Protein AF-A0A6N7MEL4-F1 (afdb_monomer_lite)

Radius of gyration: 11.27 Å; chains: 1; bounding box: 27×14×27 Å

Sequence (47 aa):
MKFRIIVTRNHLEYLNDYLKSVMNLDYPHLEIILVDNASTDGSSDFA

Secondary structure (DSSP, 8-state):
-EEEEEEESS-HHHHHHHHHHHHT-S-SSEEEEEEE-S-SSSGGG--

Structure (mmCIF, N/CA/C/O backbone):
data_AF-A0A6N7MEL4-F1
#
_entry.id   AF-A0A6N7MEL4-F1
#
loop_
_atom_site.group_PDB
_atom_site.id
_atom_site.type_symbol
_atom_site.label_atom_id
_atom_site.label_alt_id
_atom_site.label_comp_id
_atom_site.label_asym_id
_atom_site.label_entity_id
_atom_site.label_seq_id
_atom_site.pdbx_PDB_ins_code
_atom_site.Cartn_x
_atom_site.Cartn_y
_atom_site.Cartn_z
_atom_site.occupancy
_atom_site.B_iso_or_equiv
_atom_site.auth_seq_id
_atom_site.auth_comp_id
_atom_site.auth_asym_id
_atom_site.auth_atom_id
_atom_site.pdbx_PDB_model_num
ATOM 1 N N . MET A 1 1 ? -19.884 -4.725 9.200 1.00 71.44 1 MET A N 1
ATOM 2 C CA . MET A 1 1 ? -18.671 -5.026 8.416 1.00 71.44 1 MET A CA 1
ATOM 3 C C . MET A 1 1 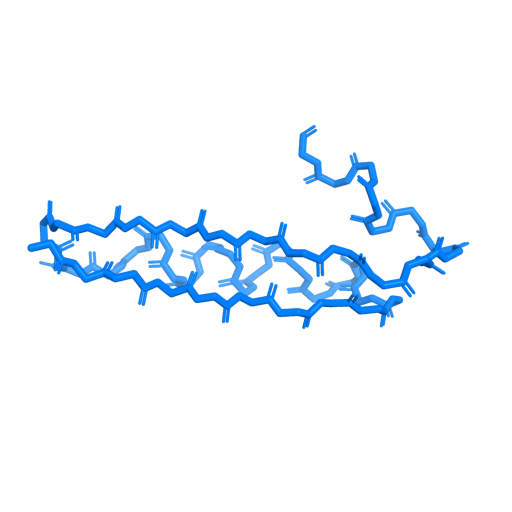? -18.624 -4.075 7.234 1.00 71.44 1 MET A C 1
ATOM 5 O O . MET A 1 1 ? -19.635 -3.978 6.543 1.00 71.44 1 MET A O 1
ATOM 9 N N . LYS A 1 2 ? -17.523 -3.351 7.020 1.00 84.25 2 LYS A N 1
ATOM 10 C CA . LYS A 1 2 ? -17.336 -2.500 5.836 1.00 84.25 2 LYS A CA 1
ATOM 11 C C . LYS A 1 2 ? -16.048 -2.908 5.131 1.00 84.25 2 LYS A C 1
ATOM 13 O O . LYS A 1 2 ? -14.990 -2.930 5.752 1.00 84.25 2 LYS A O 1
ATOM 18 N N . PHE A 1 3 ? -16.167 -3.190 3.841 1.00 86.62 3 PHE A N 1
ATOM 19 C CA . PHE A 1 3 ? -15.045 -3.565 2.992 1.00 86.62 3 PHE A CA 1
ATOM 20 C C . PHE A 1 3 ? -14.485 -2.326 2.299 1.00 86.62 3 PHE A C 1
ATOM 22 O O . PHE A 1 3 ? -15.243 -1.490 1.794 1.00 86.62 3 PHE A O 1
ATOM 29 N N . ARG A 1 4 ? -13.159 -2.216 2.254 1.00 91.25 4 ARG A N 1
ATOM 30 C CA . ARG A 1 4 ? -12.443 -1.296 1.371 1.00 91.25 4 ARG A CA 1
ATOM 31 C C . ARG A 1 4 ? -11.651 -2.113 0.365 1.00 91.25 4 ARG A C 1
ATOM 33 O O . ARG A 1 4 ? -10.756 -2.860 0.743 1.00 91.25 4 ARG A O 1
ATOM 40 N N . ILE A 1 5 ? -11.991 -1.943 -0.906 1.00 92.62 5 ILE A N 1
ATOM 41 C CA . ILE A 1 5 ? -11.261 -2.537 -2.022 1.00 92.62 5 ILE A CA 1
ATOM 42 C C . ILE A 1 5 ? -10.334 -1.457 -2.567 1.00 92.62 5 ILE A C 1
ATOM 44 O O . ILE A 1 5 ? -10.796 -0.379 -2.947 1.00 92.62 5 ILE A O 1
ATOM 48 N N . ILE A 1 6 ? -9.038 -1.736 -2.570 1.00 94.00 6 ILE A N 1
ATOM 49 C CA . ILE A 1 6 ? -8.000 -0.838 -3.069 1.00 94.00 6 ILE A CA 1
ATOM 50 C C . ILE A 1 6 ? -7.319 -1.540 -4.229 1.00 94.00 6 ILE A C 1
ATOM 52 O O . ILE A 1 6 ? -6.845 -2.663 -4.087 1.00 94.00 6 ILE A O 1
ATOM 56 N N . VAL A 1 7 ? -7.276 -0.871 -5.375 1.00 95.00 7 VAL A N 1
ATOM 57 C CA . VAL A 1 7 ? -6.537 -1.341 -6.544 1.00 95.00 7 VAL A CA 1
ATOM 58 C C . VAL A 1 7 ? -5.290 -0.484 -6.667 1.00 95.00 7 VAL A C 1
ATOM 60 O O . VAL A 1 7 ? -5.387 0.743 -6.629 1.00 95.00 7 VAL A O 1
ATOM 63 N N . THR A 1 8 ? -4.131 -1.119 -6.797 1.00 95.00 8 THR A N 1
ATOM 64 C CA . THR A 1 8 ? -2.837 -0.437 -6.8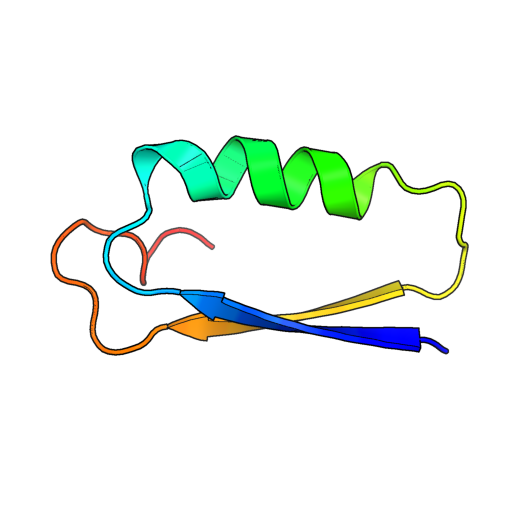85 1.00 95.00 8 THR A CA 1
ATOM 65 C C . THR A 1 8 ? -2.059 -0.880 -8.120 1.00 95.00 8 THR A C 1
ATOM 67 O O . THR A 1 8 ? -2.204 -2.007 -8.593 1.00 95.00 8 THR A O 1
ATOM 70 N N . ARG A 1 9 ? -1.250 0.032 -8.666 1.00 96.12 9 ARG A N 1
ATOM 71 C CA . ARG A 1 9 ? -0.234 -0.257 -9.677 1.00 96.12 9 ARG A CA 1
ATOM 72 C C . ARG A 1 9 ? 0.910 0.733 -9.535 1.00 96.12 9 ARG A C 1
ATOM 74 O O . ARG A 1 9 ? 0.691 1.924 -9.724 1.00 96.12 9 ARG A O 1
ATOM 81 N N . ASN A 1 10 ? 2.114 0.241 -9.293 1.00 96.38 10 ASN A N 1
ATOM 82 C CA . ASN A 1 10 ? 3.327 1.047 -9.194 1.00 96.38 10 ASN A CA 1
ATOM 83 C C . ASN A 1 10 ? 3.240 2.215 -8.185 1.00 96.38 10 ASN A C 1
ATOM 85 O O . ASN A 1 10 ? 3.572 3.354 -8.515 1.00 96.38 10 ASN A O 1
ATOM 89 N N . HIS A 1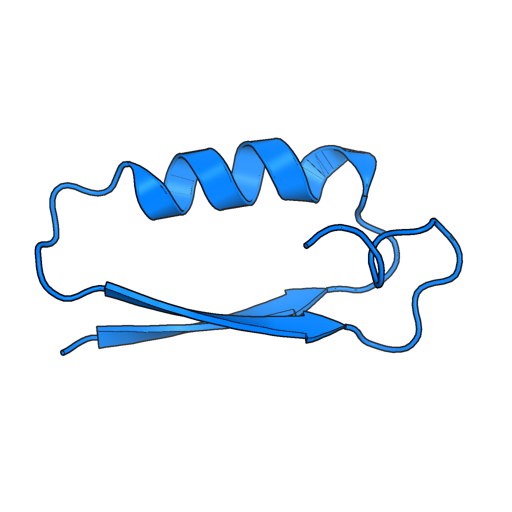 11 ? 2.741 1.947 -6.975 1.00 95.50 11 HIS A N 1
ATOM 90 C CA . HIS A 1 11 ? 2.563 2.955 -5.925 1.00 95.50 11 HIS A CA 1
ATOM 91 C C . HIS A 1 11 ? 3.329 2.628 -4.638 1.00 95.50 11 HIS A C 1
ATOM 93 O O . HIS A 1 11 ? 2.923 3.073 -3.562 1.00 95.50 11 HIS A O 1
ATOM 99 N N . LEU A 1 12 ? 4.444 1.896 -4.723 1.00 94.81 12 LEU A N 1
ATOM 100 C CA . LEU A 1 12 ? 5.209 1.445 -3.558 1.00 94.81 12 LEU A CA 1
ATOM 101 C C . LEU A 1 12 ? 5.568 2.607 -2.619 1.00 94.81 12 LEU A C 1
ATOM 103 O O . LEU A 1 12 ? 5.445 2.477 -1.403 1.00 94.81 12 LEU A O 1
ATOM 107 N N . GLU A 1 13 ? 5.933 3.762 -3.186 1.00 95.44 13 GLU A N 1
ATOM 108 C CA . GLU A 1 13 ? 6.294 4.978 -2.444 1.00 95.44 13 GLU A CA 1
ATOM 109 C C . GLU A 1 13 ? 5.189 5.452 -1.482 1.00 95.44 13 GLU A C 1
ATOM 111 O O . GLU A 1 13 ? 5.487 5.904 -0.380 1.00 95.44 13 GLU A O 1
ATOM 116 N N . TYR A 1 14 ? 3.914 5.313 -1.862 1.00 94.25 14 TYR A N 1
ATOM 117 C CA . TYR A 1 14 ? 2.776 5.844 -1.097 1.00 94.25 14 TYR A CA 1
ATOM 118 C C . TYR A 1 14 ? 1.953 4.766 -0.392 1.00 94.25 14 TYR A C 1
ATOM 120 O O . TYR A 1 14 ? 1.154 5.076 0.498 1.00 94.25 14 TYR A O 1
ATOM 128 N N . LEU A 1 15 ? 2.122 3.499 -0.781 1.00 94.00 15 LEU A N 1
ATOM 129 C CA . LEU A 1 15 ? 1.280 2.396 -0.328 1.00 94.00 15 LEU A CA 1
ATOM 130 C C . LEU A 1 15 ? 1.351 2.211 1.195 1.00 94.00 15 LEU A C 1
ATOM 132 O O . LEU A 1 15 ? 0.321 1.990 1.832 1.00 94.00 15 LEU A O 1
ATOM 136 N N . ASN A 1 16 ? 2.530 2.402 1.795 1.00 93.31 16 ASN A N 1
ATOM 137 C CA . ASN A 1 16 ? 2.725 2.321 3.245 1.00 93.31 16 ASN A CA 1
ATOM 138 C C . ASN A 1 16 ? 1.895 3.355 4.016 1.00 93.31 16 ASN A C 1
ATOM 140 O O . ASN A 1 16 ? 1.154 3.019 4.942 1.00 93.31 16 ASN A O 1
ATOM 144 N N . ASP A 1 17 ? 2.027 4.625 3.639 1.00 95.81 17 ASP A N 1
ATOM 145 C CA . ASP A 1 17 ? 1.393 5.733 4.352 1.00 95.81 17 ASP A CA 1
ATOM 146 C C . ASP A 1 17 ? -0.121 5.715 4.150 1.00 95.81 17 ASP A C 1
ATOM 148 O O . ASP A 1 17 ? -0.885 5.953 5.091 1.00 95.81 17 ASP A O 1
ATOM 152 N N . TYR A 1 18 ? -0.564 5.323 2.953 1.00 94.38 18 TYR A N 1
ATOM 153 C CA . TYR A 1 18 ? -1.970 5.081 2.671 1.00 94.38 18 TYR A CA 1
ATOM 154 C C . TYR A 1 18 ? -2.548 3.975 3.564 1.00 94.38 18 TYR A C 1
ATOM 156 O O . TYR A 1 18 ? -3.560 4.195 4.236 1.00 94.38 18 TYR A O 1
ATOM 164 N N . LEU A 1 19 ? -1.907 2.801 3.621 1.00 93.44 19 LEU A N 1
ATOM 165 C CA . LEU A 1 19 ? -2.406 1.686 4.429 1.00 93.44 19 LEU A CA 1
ATOM 166 C C . LEU A 1 19 ? -2.421 2.038 5.920 1.00 93.44 19 LEU A C 1
ATOM 168 O O . LEU A 1 19 ? -3.417 1.765 6.588 1.00 93.44 19 LEU A O 1
ATOM 172 N N . LYS A 1 20 ? -1.392 2.721 6.437 1.00 94.19 20 LYS A N 1
ATOM 173 C CA . LYS A 1 20 ? -1.378 3.232 7.821 1.00 94.19 20 LYS A CA 1
ATOM 174 C C . LYS A 1 20 ? -2.544 4.174 8.105 1.00 94.19 20 LYS A C 1
ATOM 176 O O . LYS A 1 20 ? -3.184 4.053 9.146 1.00 94.19 20 LYS A O 1
ATOM 181 N N . SER A 1 21 ? -2.845 5.094 7.189 1.00 94.50 21 SER A N 1
ATOM 182 C CA . SER A 1 21 ? -3.980 6.011 7.335 1.00 94.50 21 SER A CA 1
ATOM 183 C C . SER A 1 21 ? -5.310 5.258 7.427 1.00 94.50 21 SER A C 1
ATOM 185 O O . SER A 1 21 ? -6.137 5.572 8.281 1.00 94.50 21 SER A O 1
ATOM 187 N N . VAL A 1 22 ? -5.504 4.236 6.590 1.00 92.19 22 VAL A N 1
ATOM 188 C CA . VAL A 1 22 ? -6.741 3.443 6.567 1.00 92.19 22 VAL A CA 1
ATOM 189 C C . VAL A 1 22 ? -6.856 2.525 7.788 1.00 92.19 22 VAL A C 1
ATOM 191 O O . VAL A 1 22 ? -7.950 2.378 8.328 1.00 92.19 22 VAL A O 1
ATOM 194 N N . MET A 1 23 ? -5.750 1.939 8.253 1.00 90.81 23 MET A N 1
ATOM 195 C CA . MET A 1 23 ? -5.727 1.091 9.452 1.00 90.81 23 MET A CA 1
ATOM 196 C C . MET A 1 23 ? -5.969 1.875 10.750 1.00 90.81 23 MET A C 1
ATOM 198 O O . MET A 1 23 ? -6.458 1.300 11.715 1.00 90.81 23 MET A O 1
ATOM 202 N N . ASN A 1 24 ? -5.685 3.180 10.770 1.00 94.19 24 ASN A N 1
ATOM 203 C CA . ASN A 1 24 ? -5.865 4.048 11.941 1.00 94.19 24 ASN A CA 1
ATOM 204 C C . ASN A 1 24 ? -7.270 4.669 12.065 1.00 94.19 24 ASN A C 1
ATOM 206 O O . ASN A 1 24 ? -7.470 5.586 12.862 1.00 94.19 24 ASN A O 1
ATOM 210 N N . LEU A 1 25 ? -8.247 4.215 11.278 1.00 91.31 25 LEU A N 1
ATOM 211 C CA . LEU A 1 25 ? -9.633 4.665 11.415 1.00 91.31 25 LEU A CA 1
ATOM 212 C C . LEU A 1 25 ? -10.244 4.147 12.729 1.00 91.31 25 LEU A C 1
ATOM 214 O O . LEU A 1 25 ? -10.036 3.001 13.111 1.00 91.31 25 LEU A O 1
ATOM 218 N N . ASP A 1 26 ? -11.093 4.949 13.370 1.00 93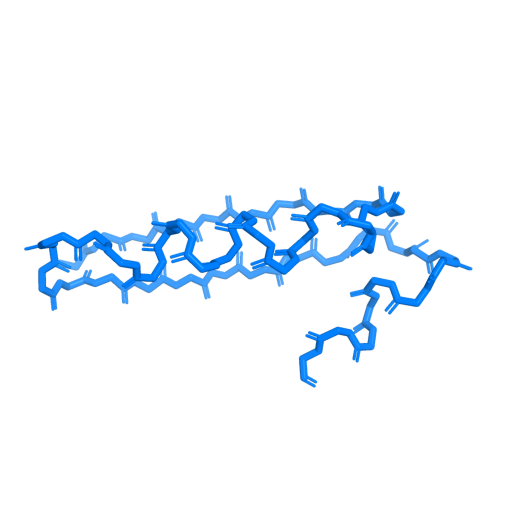.50 26 ASP A N 1
ATOM 219 C CA . ASP A 1 26 ? -11.845 4.600 14.590 1.00 93.50 26 ASP A CA 1
ATOM 220 C C . ASP A 1 26 ? -13.040 3.656 14.333 1.00 93.50 26 ASP A C 1
ATOM 222 O O . ASP A 1 26 ? -13.874 3.412 15.208 1.00 93.50 26 ASP A O 1
ATOM 226 N N . TYR A 1 27 ? -13.122 3.092 13.126 1.00 89.44 27 TYR A N 1
ATOM 227 C CA . TYR A 1 27 ? -14.185 2.188 12.717 1.00 89.44 27 TYR A CA 1
ATOM 228 C C . TYR A 1 27 ? -13.839 0.724 13.057 1.00 89.44 27 TYR A C 1
ATOM 230 O O . TYR A 1 27 ? -12.924 0.159 12.459 1.00 89.44 27 TYR A O 1
ATOM 238 N N . PRO A 1 28 ? -14.609 0.047 13.929 1.00 84.81 28 PRO A N 1
ATOM 239 C CA . PRO A 1 28 ? -14.209 -1.236 14.521 1.00 84.81 28 PRO A CA 1
ATOM 240 C C . PRO A 1 28 ? -14.354 -2.468 13.609 1.00 84.81 28 PRO A C 1
ATOM 242 O O . PRO A 1 28 ? -13.973 -3.567 14.003 1.00 84.81 28 PRO A O 1
ATOM 245 N N . HIS A 1 29 ? -14.943 -2.340 12.415 1.00 90.88 29 HIS A N 1
ATOM 246 C CA . HIS A 1 29 ? -15.299 -3.486 11.562 1.00 90.88 29 HIS A CA 1
ATOM 247 C C . HIS A 1 29 ? -14.761 -3.352 10.135 1.00 90.88 29 HIS A C 1
ATOM 249 O O . HIS A 1 29 ? -15.531 -3.412 9.168 1.00 90.88 29 HIS A O 1
ATOM 255 N N . LEU A 1 30 ? -13.455 -3.118 10.027 1.00 91.12 30 LEU A N 1
ATOM 256 C CA . LEU A 1 30 ? -12.753 -2.847 8.779 1.00 91.12 30 LEU A CA 1
ATOM 257 C C . LEU A 1 30 ? -12.136 -4.118 8.177 1.00 91.12 30 LEU A C 1
ATOM 259 O O . LEU A 1 30 ? -11.369 -4.808 8.839 1.00 91.12 30 LEU A O 1
ATOM 263 N N . GLU A 1 31 ? -12.420 -4.363 6.899 1.00 92.81 31 GLU A N 1
ATOM 264 C CA . GLU A 1 31 ? -11.708 -5.340 6.072 1.00 92.81 31 GLU A CA 1
ATOM 265 C C . GLU A 1 31 ? -11.120 -4.634 4.847 1.00 92.81 31 GLU A C 1
ATOM 267 O O . GLU A 1 31 ? -11.795 -3.825 4.198 1.00 92.81 31 GLU A O 1
ATOM 272 N N . ILE A 1 32 ? -9.854 -4.919 4.551 1.00 93.00 32 ILE A N 1
ATOM 273 C CA . ILE A 1 32 ? -9.095 -4.303 3.464 1.00 93.00 32 ILE A CA 1
ATOM 274 C C . ILE A 1 32 ? -8.728 -5.396 2.464 1.00 93.00 32 ILE A C 1
ATOM 276 O O . ILE A 1 32 ? -8.055 -6.358 2.818 1.00 93.00 32 ILE A O 1
ATOM 280 N N . ILE A 1 33 ? -9.145 -5.220 1.212 1.00 94.06 33 ILE A N 1
ATOM 281 C CA . ILE A 1 33 ? -8.766 -6.080 0.090 1.00 94.06 33 ILE A CA 1
ATOM 282 C C . ILE A 1 33 ? -7.889 -5.241 -0.836 1.00 94.06 33 ILE A C 1
ATOM 284 O O . ILE A 1 33 ? -8.379 -4.317 -1.488 1.00 94.06 33 ILE A O 1
ATOM 288 N N . LEU A 1 34 ? -6.594 -5.549 -0.869 1.00 94.44 34 LEU A N 1
ATOM 289 C CA . LEU A 1 34 ? -5.629 -4.912 -1.758 1.00 94.44 34 LEU A CA 1
ATOM 290 C C . LEU A 1 34 ? -5.422 -5.792 -2.994 1.00 94.44 34 LEU A C 1
ATOM 292 O O . LEU A 1 34 ? -5.083 -6.966 -2.871 1.00 94.44 34 LEU A O 1
ATOM 296 N N . VAL A 1 35 ? -5.633 -5.223 -4.177 1.00 95.25 35 VAL A N 1
ATOM 297 C CA . VAL A 1 35 ? -5.449 -5.903 -5.462 1.00 95.25 35 VAL A CA 1
ATOM 298 C C . VAL A 1 35 ? -4.361 -5.183 -6.245 1.00 95.25 35 VAL A C 1
ATOM 300 O O . VAL A 1 35 ? -4.528 -4.026 -6.634 1.00 95.25 35 VAL A O 1
ATOM 303 N N . ASP A 1 36 ? -3.252 -5.875 -6.479 1.00 95.81 36 ASP A N 1
ATOM 304 C CA . ASP A 1 36 ? -2.186 -5.395 -7.351 1.00 95.81 36 ASP A CA 1
ATOM 305 C C . ASP A 1 36 ? -2.528 -5.631 -8.829 1.00 95.81 36 ASP A C 1
ATOM 307 O O . ASP A 1 36 ? -3.076 -6.671 -9.201 1.00 95.81 36 ASP A O 1
ATOM 311 N N . ASN A 1 37 ? -2.203 -4.662 -9.683 1.00 96.19 37 ASN A N 1
ATOM 312 C CA . ASN A 1 37 ? -2.426 -4.721 -11.125 1.00 96.19 37 ASN A CA 1
ATOM 313 C C . ASN A 1 37 ? -1.103 -4.844 -11.898 1.00 96.19 37 ASN A C 1
ATOM 315 O O . ASN A 1 37 ? -0.759 -3.979 -12.711 1.00 96.19 37 ASN A O 1
ATOM 319 N N . ALA A 1 38 ? -0.378 -5.932 -11.629 1.00 95.81 38 ALA A N 1
ATOM 320 C CA . ALA A 1 38 ? 0.895 -6.279 -12.258 1.00 95.81 38 ALA A CA 1
ATOM 321 C C . ALA A 1 38 ? 1.939 -5.160 -12.124 1.00 95.81 38 ALA A C 1
ATOM 323 O O . ALA A 1 38 ? 2.481 -4.654 -13.116 1.00 95.81 38 ALA A O 1
ATOM 324 N N . SER A 1 39 ? 2.184 -4.741 -10.884 1.00 96.62 39 SER A N 1
ATOM 325 C CA . SER A 1 39 ? 3.222 -3.763 -10.581 1.00 96.62 39 SER A CA 1
ATOM 326 C C . SER A 1 39 ? 4.620 -4.295 -10.894 1.00 96.62 39 SER A C 1
ATOM 328 O O . SER A 1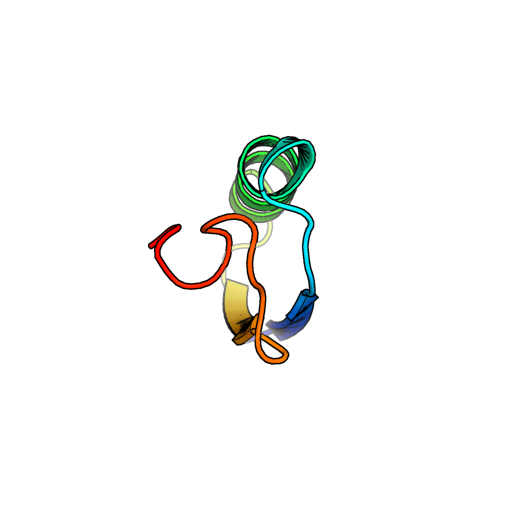 39 ? 4.900 -5.488 -10.817 1.00 96.62 39 SER A O 1
ATOM 330 N N . THR A 1 40 ? 5.517 -3.379 -11.241 1.00 96.56 40 THR A N 1
ATOM 331 C CA . THR A 1 40 ? 6.932 -3.641 -11.548 1.00 96.56 40 THR A CA 1
ATOM 332 C C . THR A 1 40 ? 7.877 -2.898 -10.607 1.00 96.56 40 THR A C 1
ATOM 334 O O . THR A 1 40 ? 9.086 -2.922 -10.811 1.00 96.56 40 THR A O 1
ATOM 337 N N . ASP A 1 41 ? 7.337 -2.190 -9.616 1.00 95.56 41 ASP A N 1
ATOM 338 C CA . ASP A 1 41 ? 8.087 -1.387 -8.646 1.00 95.56 41 ASP A CA 1
ATOM 339 C C . ASP A 1 41 ? 8.248 -2.076 -7.282 1.00 95.56 41 ASP A C 1
ATOM 341 O O . ASP A 1 41 ? 8.783 -1.468 -6.365 1.00 95.56 41 ASP A O 1
ATOM 345 N N . GLY A 1 42 ? 7.777 -3.320 -7.138 1.00 93.38 42 GLY A N 1
ATOM 346 C CA . GLY A 1 42 ? 7.757 -4.050 -5.868 1.00 93.38 42 GLY A CA 1
ATOM 347 C C . GLY A 1 42 ? 6.485 -3.852 -5.036 1.00 93.38 42 GLY A C 1
ATOM 348 O O . GLY A 1 42 ? 6.381 -4.438 -3.964 1.00 93.38 42 GLY A O 1
ATOM 349 N N . SER A 1 43 ? 5.487 -3.089 -5.510 1.00 93.69 43 SER A N 1
ATOM 350 C CA . SER A 1 43 ? 4.195 -2.933 -4.810 1.00 93.69 43 SER A CA 1
ATOM 351 C C . SER A 1 43 ? 3.465 -4.260 -4.581 1.00 93.69 43 SER A C 1
ATOM 353 O O . SER A 1 43 ? 2.733 -4.384 -3.602 1.00 93.69 43 SER A O 1
ATOM 355 N N . SER A 1 44 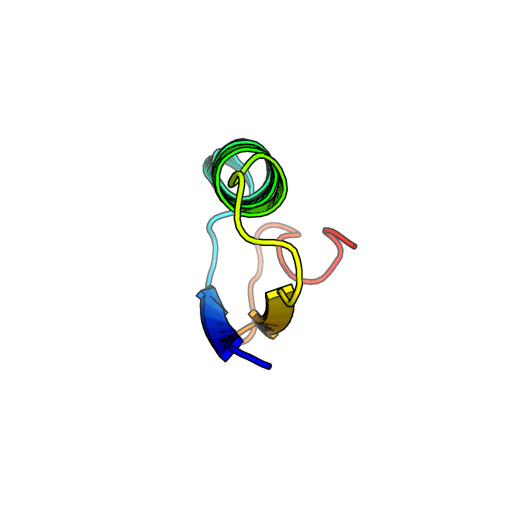? 3.649 -5.247 -5.465 1.00 91.75 44 SER A N 1
ATOM 356 C CA . SER A 1 44 ? 3.048 -6.580 -5.326 1.00 91.75 44 SER A CA 1
ATOM 357 C C . SER A 1 44 ? 3.575 -7.343 -4.113 1.00 91.75 44 SER A C 1
ATOM 359 O O . SER A 1 44 ? 2.848 -8.144 -3.534 1.00 91.75 44 SER A O 1
ATOM 361 N N . ASP A 1 45 ? 4.821 -7.067 -3.725 1.00 90.25 45 ASP A N 1
ATOM 362 C CA . ASP A 1 45 ? 5.531 -7.751 -2.643 1.00 90.25 45 ASP A CA 1
ATOM 363 C C . ASP A 1 45 ? 5.408 -6.980 -1.318 1.00 90.25 45 ASP A C 1
ATOM 365 O O . ASP A 1 45 ? 6.062 -7.304 -0.330 1.00 90.25 45 ASP A O 1
ATOM 369 N N . PHE A 1 46 ? 4.585 -5.927 -1.289 1.00 80.69 46 PHE A N 1
ATOM 370 C CA . PHE A 1 46 ? 4.466 -4.994 -0.170 1.00 80.69 46 PHE A CA 1
ATOM 371 C C . PHE A 1 46 ? 3.632 -5.532 1.022 1.00 80.69 46 PHE A C 1
ATOM 373 O O . PHE A 1 46 ? 3.169 -4.754 1.853 1.00 80.69 46 PHE A O 1
ATOM 380 N N . ALA A 1 47 ? 3.428 -6.845 1.151 1.00 64.12 47 ALA A N 1
ATOM 381 C CA . ALA A 1 47 ? 2.613 -7.450 2.213 1.00 64.12 47 ALA A CA 1
ATOM 382 C C . ALA A 1 47 ? 3.310 -8.634 2.891 1.00 64.12 47 ALA A C 1
ATOM 384 O O . ALA A 1 47 ? 3.749 -9.555 2.169 1.00 64.12 47 ALA A O 1
#

pLDDT: mean 91.93, std 6.11, range [64.12, 96.62]

Foldseek 3Di:
DDEDEAEDAQPLVCPVVVVVVVVPDPDPDYDYHYHYDPHPNCPVVND